Protein AF-A0ABD3LXF5-F1 (afdb_monomer)

Solvent-accessible surface area (backbone atoms only — not comparable to full-atom values): 9532 Å² total; per-residue (Å²): 42,58,62,93,85,41,71,24,43,39,38,36,38,42,34,30,15,91,80,45,72,43,16,45,39,56,50,50,44,67,65,46,66,60,65,59,52,52,53,43,69,78,37,76,74,44,50,76,44,80,44,80,39,72,97,47,80,13,33,40,34,37,34,20,77,86,73,35,69,49,76,46,80,49,55,68,40,55,56,70,55,53,53,52,50,54,52,46,50,50,50,32,66,49,70,82,91,66,88,86,74,84,67,97,69,88,68,99,62,96,48,94,90,59,73,92,51,97,82,63,70,88,68,74,88,63,92,72,94,74,78,91,76,79,82,78,77,72,86,73,77,82,82,87,86,79,86,83,80,133

Structure (mmCIF, N/CA/C/O backbone):
data_AF-A0ABD3LXF5-F1
#
_entry.id   AF-A0ABD3LXF5-F1
#
loop_
_atom_site.group_PDB
_atom_site.id
_atom_site.type_symbol
_atom_site.label_atom_id
_atom_site.label_alt_id
_atom_site.label_comp_id
_atom_site.label_asym_id
_atom_site.label_entity_id
_atom_site.label_seq_id
_atom_site.pdbx_PDB_ins_code
_atom_site.Cartn_x
_atom_site.Cartn_y
_atom_site.Cartn_z
_atom_site.occupancy
_atom_site.B_iso_or_equiv
_atom_site.auth_seq_id
_atom_site.auth_comp_id
_atom_site.auth_asym_id
_atom_site.auth_atom_id
_atom_site.pdbx_PDB_model_num
ATOM 1 N N . MET A 1 1 ? -3.839 -3.402 7.500 1.00 77.75 1 MET A N 1
ATOM 2 C CA . MET A 1 1 ? -4.472 -3.267 8.817 1.00 77.75 1 MET A CA 1
ATOM 3 C C . MET A 1 1 ? -5.774 -4.013 8.757 1.00 77.75 1 MET A C 1
ATOM 5 O O . MET A 1 1 ? -6.486 -3.908 7.760 1.00 77.75 1 MET A O 1
ATOM 9 N N . ALA A 1 2 ? -6.051 -4.807 9.782 1.00 81.31 2 ALA A N 1
ATOM 10 C CA . ALA A 1 2 ? -7.321 -5.494 9.897 1.00 81.31 2 ALA A CA 1
ATOM 11 C C . ALA A 1 2 ? -8.324 -4.585 10.617 1.00 81.31 2 ALA A C 1
ATOM 13 O O . ALA A 1 2 ? -7.974 -3.928 11.593 1.00 81.31 2 ALA A O 1
ATOM 14 N N . THR A 1 3 ? -9.561 -4.525 10.130 1.00 85.06 3 THR A N 1
ATOM 15 C CA . THR A 1 3 ? -10.677 -3.937 10.886 1.00 85.06 3 THR A CA 1
ATOM 16 C C . THR A 1 3 ? -11.508 -5.102 11.391 1.00 85.06 3 THR A C 1
ATOM 18 O O . THR A 1 3 ? -11.929 -5.924 10.579 1.00 85.06 3 THR A O 1
ATOM 21 N N . ARG A 1 4 ? -11.684 -5.213 12.717 1.00 85.38 4 ARG A N 1
ATOM 22 C CA . ARG A 1 4 ? -12.361 -6.354 13.367 1.00 85.38 4 ARG A CA 1
ATOM 23 C C . ARG A 1 4 ? -11.789 -7.713 12.916 1.00 85.38 4 ARG A C 1
ATOM 25 O O . ARG A 1 4 ? -12.517 -8.586 12.463 1.00 85.38 4 ARG A O 1
ATOM 32 N N . GLY A 1 5 ? -10.460 -7.846 12.923 1.00 89.38 5 GLY A N 1
ATOM 33 C CA . GLY A 1 5 ? -9.762 -9.085 12.539 1.00 89.38 5 GLY A CA 1
ATOM 34 C C . GLY A 1 5 ? -9.711 -9.392 11.035 1.00 89.38 5 GLY A C 1
ATOM 35 O O . GLY A 1 5 ? -8.926 -10.235 10.619 1.00 89.38 5 GLY A O 1
ATOM 36 N N . THR A 1 6 ? -10.450 -8.668 10.188 1.00 90.88 6 THR A N 1
ATOM 37 C CA . THR A 1 6 ? -10.461 -8.923 8.738 1.00 90.88 6 THR A CA 1
ATOM 38 C C . THR A 1 6 ? -9.501 -7.985 7.992 1.00 90.88 6 THR A C 1
ATOM 40 O O . THR A 1 6 ? -9.652 -6.759 8.108 1.00 90.88 6 THR A O 1
ATOM 43 N N . PRO A 1 7 ? -8.540 -8.492 7.190 1.00 92.44 7 PRO A N 1
ATOM 44 C CA . PRO A 1 7 ? -7.695 -7.651 6.344 1.00 92.44 7 PRO A CA 1
ATOM 45 C C . 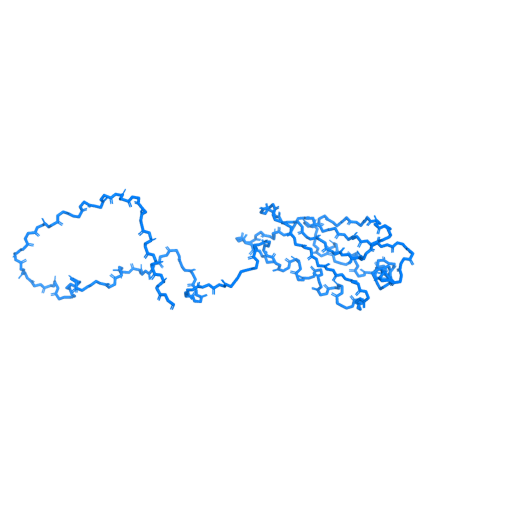PRO A 1 7 ? -8.542 -6.908 5.306 1.00 92.44 7 PRO A C 1
ATOM 47 O O . PRO A 1 7 ? -9.445 -7.483 4.697 1.00 92.44 7 PRO A O 1
ATOM 50 N N . GLN A 1 8 ? -8.264 -5.615 5.125 1.00 94.81 8 GLN A N 1
ATOM 51 C CA . GLN A 1 8 ? -9.112 -4.724 4.324 1.00 94.81 8 GLN A CA 1
ATOM 52 C C . GLN A 1 8 ? -8.736 -4.665 2.841 1.00 94.81 8 GLN A C 1
ATOM 54 O O . GLN A 1 8 ? -9.575 -4.302 2.023 1.00 94.81 8 GLN A O 1
ATOM 59 N N . LEU A 1 9 ? -7.498 -4.995 2.475 1.00 95.88 9 LEU A N 1
ATOM 60 C CA . LEU A 1 9 ? -7.060 -5.010 1.081 1.00 95.88 9 LEU A CA 1
ATOM 61 C C . LEU A 1 9 ? -7.622 -6.254 0.370 1.00 95.88 9 LEU A C 1
ATOM 63 O O . LEU A 1 9 ? 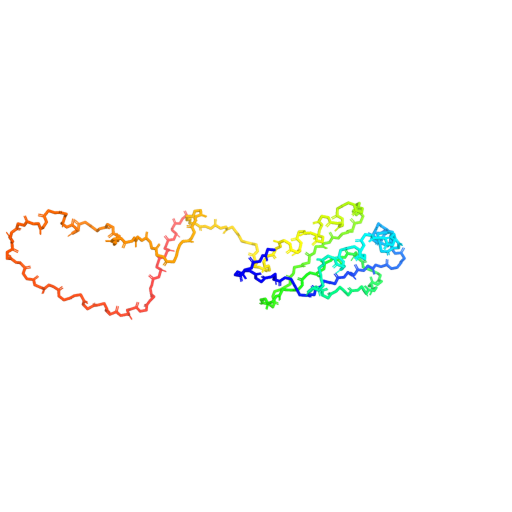-7.600 -7.350 0.932 1.00 95.88 9 LEU A O 1
ATOM 67 N N . ARG A 1 10 ? -8.152 -6.085 -0.847 1.00 95.56 10 ARG A N 1
ATOM 68 C CA . ARG A 1 10 ? -8.751 -7.175 -1.641 1.00 95.56 10 ARG A CA 1
ATOM 69 C C . ARG A 1 10 ? -8.065 -7.387 -2.974 1.00 95.56 10 ARG A C 1
ATOM 71 O O . ARG A 1 10 ? -7.754 -8.520 -3.319 1.00 95.56 10 ARG A O 1
ATOM 78 N N . LYS A 1 11 ? -7.833 -6.313 -3.724 1.00 96.94 11 LYS A N 1
ATOM 79 C CA . LYS A 1 11 ? -7.144 -6.383 -5.015 1.00 96.94 11 LYS A CA 1
ATOM 80 C C . LYS A 1 11 ? -5.957 -5.443 -5.004 1.00 96.94 11 LYS A C 1
ATOM 82 O O . LYS A 1 11 ? -6.058 -4.340 -4.470 1.00 96.94 11 LYS A O 1
ATOM 87 N N . LEU A 1 12 ? -4.858 -5.885 -5.591 1.00 97.00 12 LEU A N 1
ATOM 88 C CA . LEU A 1 12 ? -3.659 -5.088 -5.769 1.00 97.00 12 LEU A CA 1
ATOM 89 C C . LEU A 1 12 ? -3.306 -5.075 -7.252 1.00 97.00 12 LEU A C 1
ATOM 91 O O . LEU A 1 12 ? -3.025 -6.116 -7.835 1.00 97.00 12 LEU A O 1
ATOM 95 N N . TYR A 1 13 ? -3.344 -3.900 -7.866 1.00 97.38 13 TYR A N 1
ATOM 96 C CA . TYR A 1 13 ? -2.992 -3.703 -9.263 1.00 97.38 13 TYR A CA 1
ATOM 97 C C . TYR A 1 13 ? -1.582 -3.143 -9.371 1.00 97.38 13 TYR A C 1
ATOM 99 O O . TYR A 1 13 ? -1.275 -2.102 -8.795 1.00 97.38 13 TYR A O 1
ATOM 107 N N . ILE A 1 14 ? -0.744 -3.801 -10.165 1.00 96.75 14 ILE A N 1
ATOM 108 C CA . ILE A 1 14 ? 0.578 -3.308 -10.544 1.00 96.75 14 ILE A CA 1
ATOM 109 C C . ILE A 1 14 ? 0.502 -2.894 -12.008 1.00 96.75 14 ILE A C 1
ATOM 111 O O . ILE A 1 14 ? 0.268 -3.726 -12.889 1.00 96.75 14 ILE A O 1
ATOM 115 N N . ARG A 1 15 ? 0.672 -1.595 -12.264 1.00 96.69 15 ARG A N 1
ATOM 116 C CA . ARG A 1 15 ? 0.671 -1.015 -13.609 1.00 96.69 15 ARG A CA 1
ATOM 117 C C . ARG A 1 15 ? 2.059 -0.489 -13.928 1.00 96.69 15 ARG A C 1
ATOM 119 O O . ARG A 1 15 ? 2.601 0.308 -13.165 1.00 96.69 15 ARG A O 1
ATOM 126 N N . TYR A 1 16 ? 2.622 -0.911 -15.053 1.00 96.25 16 TYR A N 1
ATOM 127 C CA . TYR A 1 16 ? 3.965 -0.515 -15.480 1.00 96.25 16 TYR A CA 1
ATOM 128 C C . TYR A 1 16 ? 4.061 -0.412 -17.002 1.00 96.25 16 TYR A C 1
ATOM 130 O O . TYR A 1 16 ? 3.264 -1.012 -17.712 1.00 96.25 16 TYR A O 1
ATOM 138 N N . CYS A 1 17 ? 5.037 0.335 -17.505 1.00 95.81 17 CYS A N 1
ATOM 139 C CA . CYS A 1 17 ? 5.355 0.390 -18.931 1.00 95.81 17 CYS A CA 1
ATOM 140 C C . CYS A 1 17 ? 6.464 -0.618 -19.259 1.00 95.81 17 CYS A C 1
ATOM 142 O O . CYS A 1 17 ? 7.450 -0.714 -18.526 1.00 95.81 17 CYS A O 1
ATOM 144 N N . GLU A 1 18 ? 6.336 -1.339 -20.369 1.00 94.88 18 GLU A N 1
ATOM 145 C CA . GLU A 1 18 ? 7.289 -2.382 -20.775 1.00 94.88 18 GLU A CA 1
ATOM 146 C C . GLU A 1 18 ? 8.629 -1.816 -21.254 1.00 94.88 18 GLU A C 1
ATOM 148 O O . GLU A 1 18 ? 9.672 -2.425 -21.026 1.00 94.88 18 GLU A O 1
ATOM 153 N N . HIS A 1 19 ? 8.613 -0.623 -21.852 1.00 93.75 19 HIS A N 1
ATOM 154 C CA . HIS A 1 19 ? 9.794 -0.008 -22.469 1.00 93.75 19 HIS A CA 1
ATOM 155 C C . HIS A 1 19 ? 10.349 1.177 -21.671 1.00 93.75 19 HIS A C 1
ATOM 157 O O . HIS A 1 19 ? 11.544 1.456 -21.701 1.00 93.75 19 HIS A O 1
ATOM 163 N N . GLY A 1 20 ? 9.494 1.884 -20.927 1.00 91.44 20 GLY A N 1
ATOM 164 C CA . GLY A 1 20 ? 9.864 3.134 -20.270 1.00 91.44 20 GLY A CA 1
ATOM 165 C C . GLY A 1 20 ? 10.936 2.957 -19.190 1.00 91.44 20 GLY A C 1
ATOM 166 O O . GLY A 1 20 ? 10.817 2.096 -18.310 1.00 91.44 20 GLY A O 1
ATOM 167 N N . GLY A 1 21 ? 11.938 3.842 -19.191 1.00 93.19 21 GLY A N 1
ATOM 168 C CA . GLY A 1 21 ? 12.987 3.878 -18.162 1.00 93.19 21 GLY A CA 1
ATOM 169 C C . GLY A 1 21 ? 12.421 4.050 -16.749 1.00 93.19 21 GLY A C 1
ATOM 170 O O . GLY A 1 21 ? 12.844 3.359 -15.829 1.00 93.19 21 GLY A O 1
ATOM 171 N N . SER A 1 22 ? 11.351 4.847 -16.605 1.00 93.56 22 SER A N 1
ATOM 172 C CA . SER A 1 22 ? 10.667 5.059 -15.317 1.00 93.56 22 SER A CA 1
ATOM 173 C C . SER A 1 22 ? 10.107 3.791 -14.662 1.00 93.56 22 SER A C 1
ATOM 175 O O . SER A 1 22 ? 9.919 3.762 -13.447 1.00 93.56 22 SER A O 1
ATOM 177 N N . SER A 1 23 ? 9.845 2.754 -15.467 1.00 94.38 23 SER A N 1
ATOM 178 C CA . SER A 1 23 ? 9.353 1.440 -15.039 1.00 94.38 23 SER A CA 1
ATOM 179 C C . SER A 1 23 ? 10.458 0.385 -14.952 1.00 94.38 23 SER A C 1
ATOM 181 O O . SER A 1 23 ? 10.155 -0.780 -14.716 1.00 94.38 23 SER A O 1
ATOM 183 N N . SER A 1 24 ? 11.727 0.748 -15.159 1.00 93.94 24 SER A N 1
ATOM 184 C CA . SER A 1 24 ? 12.848 -0.200 -15.100 1.00 93.94 24 SER A CA 1
ATOM 185 C C . SER A 1 24 ? 12.927 -0.937 -13.751 1.00 93.94 24 SER A C 1
ATOM 187 O O . SER A 1 24 ? 12.914 -2.171 -13.758 1.00 93.94 24 SER A O 1
ATOM 189 N N . PRO A 1 25 ? 12.866 -0.254 -12.586 1.00 93.62 25 PRO A N 1
ATOM 190 C CA . PRO A 1 25 ? 12.994 -0.951 -11.307 1.00 93.62 25 PRO A CA 1
ATOM 191 C C . PRO A 1 25 ? 11.835 -1.900 -11.003 1.00 93.62 25 PRO A C 1
ATOM 193 O O . PRO A 1 25 ? 12.052 -2.976 -10.456 1.00 93.62 2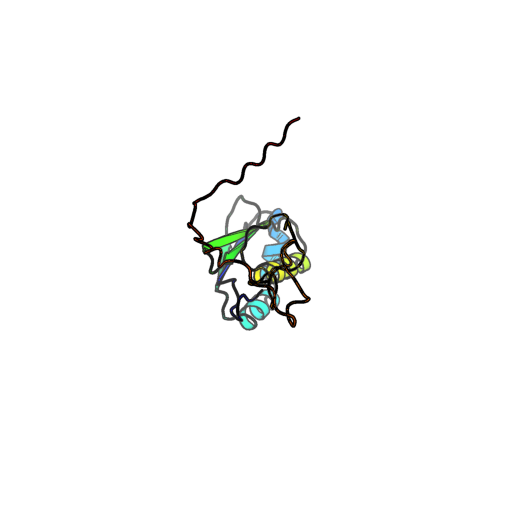5 PRO A O 1
ATOM 196 N N . ILE A 1 26 ? 10.603 -1.534 -11.382 1.00 94.12 26 ILE A N 1
ATOM 197 C CA . ILE A 1 26 ? 9.444 -2.404 -11.159 1.00 94.12 26 ILE A CA 1
ATOM 198 C C . ILE A 1 26 ? 9.428 -3.593 -12.113 1.00 94.12 26 ILE A C 1
ATOM 200 O O . ILE A 1 26 ? 9.057 -4.681 -11.695 1.00 94.12 26 ILE A O 1
ATOM 204 N N . ARG A 1 27 ? 9.899 -3.434 -13.356 1.00 93.62 27 ARG A N 1
ATOM 205 C CA . ARG A 1 27 ? 10.118 -4.571 -14.260 1.00 93.62 27 ARG A CA 1
ATOM 206 C C . ARG A 1 27 ? 11.137 -5.534 -13.672 1.00 93.62 27 ARG A C 1
ATOM 208 O O . ARG A 1 27 ? 10.847 -6.716 -13.580 1.00 93.62 27 ARG A O 1
ATOM 215 N N . SER A 1 28 ? 12.267 -5.018 -13.186 1.00 93.06 28 SER A N 1
ATOM 216 C CA . SER A 1 28 ? 13.257 -5.844 -12.495 1.00 93.06 28 SER A CA 1
ATOM 217 C C . SER A 1 28 ? 12.661 -6.538 -11.270 1.00 93.06 28 SER A C 1
ATOM 219 O O . SER A 1 28 ? 12.914 -7.719 -11.094 1.00 93.06 28 SER A O 1
ATOM 221 N N . TYR A 1 29 ? 11.835 -5.858 -10.470 1.00 93.00 29 TYR A N 1
ATOM 222 C CA . TYR A 1 29 ? 11.154 -6.464 -9.321 1.00 93.00 29 TYR A CA 1
ATOM 223 C C . TYR A 1 29 ? 10.183 -7.587 -9.721 1.00 93.00 29 TYR A C 1
ATOM 225 O O . TYR A 1 29 ? 10.095 -8.591 -9.025 1.00 93.00 29 TYR A O 1
ATOM 233 N N . LEU A 1 30 ? 9.462 -7.428 -10.837 1.00 92.06 30 LEU A N 1
ATOM 234 C CA . LEU A 1 30 ? 8.552 -8.448 -11.369 1.00 92.06 30 LEU A CA 1
ATOM 235 C C . LEU A 1 30 ? 9.307 -9.637 -11.989 1.00 92.06 30 LEU A C 1
ATOM 237 O O . LEU A 1 30 ? 8.847 -10.768 -11.871 1.00 92.06 30 LEU A O 1
ATOM 241 N N . SER A 1 31 ? 10.453 -9.394 -12.635 1.00 89.81 31 SER A N 1
ATOM 242 C CA . SER A 1 31 ? 11.321 -10.440 -13.194 1.00 89.81 31 SER A CA 1
ATOM 243 C C . SER A 1 31 ? 12.091 -11.204 -12.109 1.00 89.81 31 SER A C 1
ATOM 245 O O . SER A 1 31 ? 12.293 -12.413 -12.231 1.00 89.81 31 SER A O 1
ATOM 247 N N . SER A 1 32 ? 12.513 -10.515 -11.042 1.00 82.44 32 SER A N 1
ATOM 248 C CA . SER A 1 32 ? 13.160 -11.102 -9.865 1.00 82.44 32 SER A CA 1
ATOM 249 C C . SER A 1 32 ? 12.164 -12.003 -9.132 1.00 82.44 32 SER A C 1
ATOM 251 O O . SER A 1 32 ? 11.370 -11.563 -8.303 1.00 82.44 32 SER A O 1
ATOM 253 N N . SER A 1 33 ? 12.208 -13.292 -9.464 1.00 59.66 33 SER A N 1
ATOM 254 C CA . SER A 1 33 ? 11.105 -14.231 -9.251 1.00 59.66 33 SER A CA 1
ATOM 255 C C . SER A 1 33 ? 10.697 -14.572 -7.797 1.00 59.66 33 SER A C 1
ATOM 257 O O . SER A 1 33 ? 9.549 -14.988 -7.646 1.00 59.66 33 SER A O 1
ATOM 259 N N . PRO A 1 34 ? 11.490 -14.398 -6.711 1.00 83.25 34 PRO A N 1
ATOM 260 C CA . PRO A 1 34 ? 11.003 -14.799 -5.384 1.00 83.25 34 PRO A CA 1
ATOM 261 C C . PRO A 1 34 ? 10.087 -13.758 -4.715 1.00 83.25 34 PRO A C 1
ATOM 263 O O . PRO A 1 34 ? 9.078 -14.109 -4.115 1.00 83.25 34 PRO A O 1
ATOM 266 N N . HIS A 1 35 ? 10.360 -12.456 -4.848 1.00 87.19 35 HIS A N 1
ATOM 267 C CA . HIS A 1 35 ? 9.770 -11.460 -3.941 1.00 87.19 35 HIS A CA 1
ATOM 268 C C . HIS A 1 35 ? 8.253 -11.286 -4.064 1.00 87.19 35 HIS A C 1
ATOM 270 O O . HIS A 1 35 ? 7.558 -11.158 -3.053 1.00 87.19 35 HIS A O 1
ATOM 276 N N . LEU A 1 36 ? 7.732 -11.251 -5.292 1.00 90.88 36 LEU A N 1
ATOM 277 C CA . LEU A 1 36 ? 6.293 -11.104 -5.510 1.00 90.88 36 LEU A CA 1
ATOM 278 C C . LEU A 1 36 ? 5.544 -12.392 -5.153 1.00 90.88 36 LEU A C 1
ATOM 280 O O . LEU A 1 36 ? 4.445 -12.330 -4.600 1.00 90.88 36 LEU A O 1
ATOM 284 N N . LEU A 1 37 ? 6.142 -13.546 -5.454 1.00 92.12 37 LEU A N 1
ATOM 285 C CA . LEU A 1 37 ? 5.554 -14.851 -5.177 1.00 92.12 37 LEU A CA 1
ATOM 286 C C . LEU A 1 37 ? 5.480 -15.120 -3.669 1.00 92.12 37 LEU A C 1
ATOM 288 O O . LEU A 1 37 ? 4.436 -15.551 -3.181 1.00 92.12 37 LEU A O 1
ATOM 292 N N . ASP A 1 38 ? 6.525 -14.774 -2.918 1.00 92.81 38 ASP A N 1
ATOM 293 C CA . ASP A 1 38 ? 6.540 -14.848 -1.452 1.00 92.81 38 ASP A CA 1
ATOM 294 C C . ASP A 1 38 ? 5.443 -13.964 -0.841 1.00 92.81 38 ASP A C 1
ATOM 296 O O . ASP A 1 38 ? 4.728 -14.355 0.089 1.00 92.81 38 ASP A O 1
ATOM 300 N N . PHE A 1 39 ? 5.259 -12.761 -1.395 1.00 93.00 39 PHE A N 1
ATOM 301 C CA . PHE A 1 39 ? 4.205 -11.848 -0.963 1.00 93.00 39 PHE A CA 1
ATOM 302 C C . PHE A 1 39 ? 2.802 -12.410 -1.247 1.00 93.00 39 PHE A C 1
ATOM 304 O O . PHE A 1 39 ? 1.929 -12.340 -0.381 1.00 93.00 39 PHE A O 1
ATOM 311 N N . ALA A 1 40 ? 2.590 -13.001 -2.425 1.00 94.00 40 ALA A N 1
ATOM 312 C CA . ALA A 1 40 ? 1.326 -13.639 -2.789 1.00 94.00 40 ALA A CA 1
ATOM 313 C C . ALA A 1 40 ? 1.019 -14.851 -1.893 1.00 94.00 40 ALA A C 1
ATOM 315 O O . ALA A 1 40 ? -0.094 -14.988 -1.388 1.00 94.00 40 ALA A O 1
ATOM 316 N N . THR A 1 41 ? 2.029 -15.686 -1.640 1.00 94.69 41 THR A N 1
ATOM 317 C CA . THR A 1 41 ? 1.919 -16.904 -0.822 1.00 94.69 41 THR A CA 1
ATOM 318 C C . THR A 1 41 ? 1.608 -16.574 0.636 1.00 94.69 41 THR A C 1
ATOM 320 O O . THR A 1 41 ? 0.756 -17.205 1.254 1.00 94.69 41 THR A O 1
ATOM 323 N N . SER A 1 42 ? 2.242 -15.535 1.183 1.00 94.44 42 SER A N 1
ATOM 324 C CA . SER A 1 42 ? 1.977 -15.067 2.551 1.00 94.44 42 SER A CA 1
ATOM 325 C C . SER A 1 42 ? 0.613 -14.380 2.716 1.00 94.44 42 SER A C 1
ATOM 327 O O . SER A 1 42 ? 0.109 -14.275 3.836 1.00 94.44 42 SER A O 1
ATOM 329 N N . HIS A 1 43 ? -0.009 -13.916 1.626 1.00 94.00 43 HIS A N 1
ATOM 330 C CA . HIS A 1 43 ? -1.271 -13.173 1.661 1.00 94.00 43 HIS A CA 1
ATOM 331 C C . HIS A 1 43 ? -2.288 -13.689 0.626 1.00 94.00 43 HIS A C 1
ATOM 333 O O . HIS A 1 43 ? -2.698 -12.935 -0.261 1.00 94.00 43 HIS A O 1
ATOM 339 N N . PRO A 1 44 ? -2.809 -14.921 0.786 1.00 94.56 44 PRO A N 1
ATOM 340 C CA . PRO A 1 44 ? -3.710 -15.542 -0.194 1.00 94.56 44 PRO A CA 1
ATOM 341 C C . PRO A 1 44 ? -5.060 -14.818 -0.359 1.00 94.56 44 PRO A C 1
ATOM 343 O O . PRO A 1 44 ? -5.782 -15.043 -1.323 1.00 94.56 44 PRO A O 1
ATOM 346 N N . HIS A 1 45 ? -5.417 -13.922 0.565 1.00 93.44 45 HIS A N 1
ATOM 347 C CA . HIS A 1 45 ? -6.643 -13.119 0.501 1.00 93.44 45 HIS A CA 1
ATOM 348 C C . HIS A 1 45 ? -6.561 -11.927 -0.468 1.00 93.44 45 HIS A C 1
ATOM 350 O O . HIS A 1 45 ? -7.568 -11.244 -0.675 1.00 93.44 45 HIS A O 1
ATOM 356 N N . ILE A 1 46 ? -5.376 -11.625 -1.009 1.00 96.19 46 ILE A N 1
ATOM 357 C CA . ILE A 1 46 ? -5.149 -10.498 -1.915 1.00 96.19 46 ILE A CA 1
ATOM 358 C C . ILE A 1 46 ? -5.048 -11.029 -3.343 1.00 96.19 46 ILE A C 1
ATOM 360 O O . ILE A 1 46 ? -4.151 -11.799 -3.670 1.00 96.19 46 ILE A O 1
ATOM 364 N N . THR A 1 47 ? -5.919 -10.558 -4.233 1.00 96.50 47 THR A N 1
ATOM 365 C CA . THR A 1 47 ? -5.774 -10.817 -5.669 1.00 96.50 47 THR A CA 1
ATOM 366 C C . THR A 1 47 ? -4.790 -9.820 -6.273 1.00 96.50 47 THR A C 1
ATOM 368 O O . THR A 1 47 ? -5.093 -8.628 -6.374 1.00 96.50 47 THR A O 1
ATOM 371 N N . ILE A 1 48 ? -3.620 -10.297 -6.689 1.00 96.50 48 ILE A N 1
ATOM 372 C CA . ILE A 1 48 ? -2.595 -9.474 -7.337 1.00 96.50 48 ILE A CA 1
ATOM 373 C C . ILE A 1 48 ? -2.795 -9.531 -8.852 1.00 96.50 48 ILE A C 1
ATOM 375 O O . ILE A 1 48 ? -2.859 -10.605 -9.441 1.00 96.50 48 ILE A O 1
ATOM 379 N N . ILE A 1 49 ? -2.911 -8.367 -9.485 1.00 96.62 49 ILE A N 1
ATOM 380 C CA . ILE A 1 49 ? -3.161 -8.223 -10.918 1.00 96.62 49 ILE A CA 1
ATOM 381 C C . ILE A 1 49 ? -2.062 -7.350 -11.510 1.00 96.62 49 ILE A C 1
ATOM 383 O O . ILE A 1 49 ? -1.988 -6.147 -11.258 1.00 96.62 49 ILE A O 1
ATOM 387 N N . VAL A 1 50 ? -1.228 -7.956 -12.343 1.00 95.69 50 VAL A N 1
ATOM 388 C CA . VAL A 1 50 ? -0.159 -7.272 -13.067 1.00 95.69 50 VAL A CA 1
ATOM 389 C C . VAL A 1 50 ? -0.656 -6.978 -14.478 1.00 95.69 50 VAL A C 1
ATOM 391 O O . VAL A 1 50 ? -1.095 -7.886 -15.179 1.00 95.69 50 VAL A O 1
ATOM 394 N N . LYS A 1 51 ? -0.651 -5.706 -14.890 1.00 95.38 51 LYS A N 1
ATOM 395 C CA . LYS A 1 51 ? -1.061 -5.312 -16.246 1.00 95.38 51 LYS A CA 1
ATOM 396 C C . LYS A 1 51 ? -0.138 -4.234 -16.813 1.00 95.38 51 LYS A C 1
ATOM 398 O O . LYS A 1 51 ? 0.048 -3.211 -16.144 1.00 95.38 51 LYS A O 1
ATOM 403 N N . PRO A 1 52 ? 0.362 -4.392 -18.049 1.00 95.50 52 PRO A N 1
ATOM 404 C CA . PRO A 1 52 ? 1.115 -3.337 -18.701 1.00 95.50 52 PRO A CA 1
ATOM 405 C C . PRO A 1 52 ? 0.221 -2.114 -18.960 1.00 95.50 52 PRO A C 1
ATOM 407 O O . PRO A 1 52 ? -0.999 -2.203 -19.131 1.00 95.50 52 PRO A O 1
ATOM 410 N N . ARG A 1 53 ? 0.847 -0.943 -18.931 1.00 95.12 53 ARG A N 1
ATOM 411 C CA . ARG A 1 53 ? 0.292 0.378 -19.219 1.00 95.12 53 ARG A CA 1
ATOM 412 C C . ARG A 1 53 ? 1.394 1.192 -19.895 1.00 95.12 53 ARG A C 1
ATOM 414 O O . ARG A 1 53 ? 2.094 1.986 -19.262 1.00 95.12 53 ARG A O 1
ATOM 421 N N . ASN A 1 54 ? 1.567 0.936 -21.185 1.00 94.50 54 ASN A N 1
ATOM 422 C CA . ASN A 1 54 ? 2.626 1.543 -21.980 1.00 94.50 54 ASN A CA 1
ATOM 423 C C . ASN A 1 54 ? 2.413 3.062 -22.123 1.00 94.50 54 ASN A C 1
ATOM 425 O O . ASN A 1 54 ? 1.289 3.552 -22.055 1.00 94.50 54 ASN A O 1
ATOM 429 N N . GLY A 1 55 ? 3.510 3.817 -22.229 1.00 93.06 55 GLY A N 1
ATOM 430 C CA . GLY A 1 55 ? 3.485 5.286 -22.325 1.00 93.06 55 GLY A CA 1
ATOM 431 C C . GLY A 1 55 ? 3.242 6.045 -21.012 1.00 93.06 55 GLY A C 1
ATOM 432 O O . GLY A 1 55 ? 3.206 7.272 -21.020 1.00 93.06 55 GLY A O 1
ATOM 433 N N . HIS A 1 56 ? 3.113 5.359 -19.871 1.00 94.50 56 HIS A N 1
ATOM 434 C CA . HIS A 1 56 ? 2.825 6.009 -18.590 1.00 94.50 56 HIS A CA 1
ATOM 435 C C . HIS A 1 56 ? 3.757 5.589 -17.448 1.00 94.50 56 HIS A C 1
ATOM 437 O O . HIS A 1 56 ? 4.377 4.525 -17.473 1.00 94.50 56 HIS A O 1
ATOM 443 N N . HIS A 1 57 ? 3.832 6.434 -16.412 1.00 94.81 57 HIS A N 1
ATOM 444 C CA . HIS A 1 57 ? 4.567 6.120 -15.189 1.00 94.81 57 HIS A CA 1
ATOM 445 C C . HIS A 1 57 ? 3.932 4.957 -14.417 1.00 94.81 57 HIS A C 1
ATOM 447 O O . HIS A 1 57 ? 2.698 4.851 -14.367 1.00 94.81 57 HIS A O 1
ATOM 453 N N . PRO A 1 58 ? 4.764 4.113 -13.786 1.00 97.00 58 PRO A N 1
ATOM 454 C CA . PRO A 1 58 ? 4.280 2.965 -13.046 1.00 97.00 58 PRO A CA 1
ATOM 455 C C . PRO A 1 58 ? 3.644 3.388 -11.721 1.00 97.00 58 PRO A C 1
ATOM 457 O O . PRO A 1 58 ? 4.085 4.335 -11.056 1.00 97.00 58 PRO A O 1
ATOM 460 N N . TYR A 1 59 ? 2.620 2.651 -11.313 1.00 97.31 59 TYR A N 1
ATOM 461 C CA . TYR A 1 59 ? 1.954 2.834 -10.031 1.00 97.31 59 TYR A CA 1
ATOM 462 C C . TYR A 1 59 ? 1.408 1.511 -9.507 1.00 97.31 59 TYR A C 1
ATOM 464 O O . TYR A 1 59 ? 1.143 0.574 -10.264 1.00 97.31 59 TYR A O 1
ATOM 472 N N . ILE A 1 60 ? 1.217 1.470 -8.195 1.00 97.38 60 ILE A N 1
ATOM 473 C CA . ILE A 1 60 ? 0.560 0.373 -7.499 1.00 97.38 60 ILE A CA 1
ATOM 474 C C . ILE A 1 60 ? -0.738 0.911 -6.921 1.00 97.38 60 ILE A C 1
ATOM 476 O O . ILE A 1 60 ? -0.759 1.975 -6.301 1.00 97.38 60 ILE A O 1
ATOM 480 N N . GLU A 1 61 ? -1.825 0.191 -7.146 1.00 97.25 61 GLU A N 1
ATOM 481 C CA . GLU A 1 61 ? -3.148 0.546 -6.657 1.00 97.25 61 GLU A CA 1
ATOM 482 C C . GLU A 1 61 ? -3.695 -0.578 -5.780 1.00 97.25 61 GLU A C 1
ATOM 484 O O . GLU A 1 61 ? -3.696 -1.741 -6.172 1.00 97.25 61 GLU A O 1
ATOM 489 N N . GLY A 1 62 ? -4.147 -0.234 -4.578 1.00 97.12 62 GLY A N 1
ATOM 490 C CA . GLY A 1 62 ? -4.828 -1.153 -3.674 1.00 97.12 62 GLY A CA 1
ATOM 491 C C . GLY A 1 62 ? -6.313 -0.829 -3.584 1.00 97.12 62 GLY A C 1
ATOM 492 O O . GLY A 1 62 ? -6.668 0.295 -3.225 1.00 97.12 62 GLY A O 1
ATOM 493 N N . ASN A 1 63 ? -7.169 -1.815 -3.846 1.00 96.81 63 ASN A N 1
ATOM 494 C CA . ASN A 1 63 ? -8.620 -1.713 -3.704 1.00 96.81 63 ASN A CA 1
ATOM 495 C C . ASN A 1 63 ? -9.047 -2.409 -2.415 1.00 96.81 63 ASN A C 1
ATOM 497 O O . ASN A 1 63 ? -8.731 -3.585 -2.187 1.00 96.81 63 ASN A O 1
ATOM 501 N N . TYR A 1 64 ? -9.782 -1.681 -1.584 1.00 95.81 64 TYR A N 1
ATOM 502 C CA . TYR A 1 64 ? -10.179 -2.121 -0.254 1.00 95.81 64 TYR A CA 1
ATOM 503 C C . TYR A 1 64 ? -11.639 -2.586 -0.233 1.00 95.81 64 TYR A C 1
ATOM 505 O O . TYR A 1 64 ? -12.437 -2.209 -1.090 1.00 95.81 64 TYR A O 1
ATOM 513 N N . VAL A 1 65 ? -12.005 -3.378 0.779 1.00 93.44 65 VAL A N 1
ATOM 514 C CA . VAL A 1 65 ? -13.389 -3.850 1.008 1.00 93.44 65 VAL A CA 1
ATOM 515 C C . VAL A 1 65 ? -14.387 -2.694 1.083 1.00 93.44 65 VAL A C 1
ATOM 517 O O . VAL A 1 65 ? -15.527 -2.834 0.664 1.00 93.44 65 VAL A O 1
ATOM 520 N N . THR A 1 66 ? -13.950 -1.534 1.574 1.00 89.06 66 THR A N 1
ATOM 521 C CA . THR A 1 66 ? -14.773 -0.324 1.697 1.00 89.06 66 THR A CA 1
ATOM 522 C C . THR A 1 66 ? -15.132 0.324 0.354 1.00 89.06 66 THR A C 1
ATOM 524 O O . THR A 1 66 ? -15.776 1.366 0.348 1.00 89.06 66 THR A O 1
ATOM 527 N N . GLY A 1 67 ? -14.666 -0.221 -0.777 1.00 91.31 67 GLY A N 1
ATOM 528 C CA . GLY A 1 67 ? -14.847 0.350 -2.117 1.00 91.31 67 GLY A CA 1
ATOM 529 C C . GLY A 1 67 ? -13.866 1.476 -2.455 1.00 91.31 67 GLY A C 1
ATOM 530 O O . GLY A 1 67 ? -13.800 1.923 -3.594 1.00 91.31 67 GLY A O 1
ATOM 531 N N . THR A 1 68 ? -13.062 1.923 -1.489 1.00 93.31 68 THR A N 1
ATOM 532 C CA . THR A 1 68 ? -12.020 2.930 -1.714 1.00 93.31 68 THR A CA 1
ATOM 533 C C . THR A 1 68 ? -10.814 2.299 -2.408 1.00 93.31 68 THR A C 1
ATOM 535 O O . THR A 1 68 ? -10.486 1.138 -2.152 1.00 93.31 68 THR A O 1
ATOM 538 N N . SER A 1 69 ? -10.114 3.070 -3.238 1.00 95.00 69 SER A N 1
ATOM 539 C CA . SER A 1 69 ? -8.803 2.706 -3.774 1.00 95.00 69 SER A CA 1
ATOM 540 C C . SER A 1 69 ? -7.724 3.681 -3.301 1.00 95.00 69 SER A C 1
ATOM 542 O O . SER A 1 69 ? -7.993 4.841 -2.980 1.00 95.00 69 SER A O 1
ATOM 544 N N . LYS A 1 70 ? -6.486 3.195 -3.199 1.00 95.12 70 LYS A N 1
ATOM 545 C CA . LYS A 1 70 ? -5.304 4.030 -2.956 1.00 95.12 70 LYS A CA 1
ATOM 546 C C . LYS A 1 70 ? -4.255 3.725 -4.000 1.00 95.12 70 LYS A C 1
ATOM 548 O O . LYS A 1 70 ? -3.858 2.573 -4.139 1.00 95.12 70 LYS A O 1
ATOM 553 N N . GLN A 1 71 ? -3.794 4.768 -4.672 1.00 95.81 71 GLN A N 1
ATOM 554 C CA . GLN A 1 71 ? -2.768 4.692 -5.696 1.00 95.81 71 GLN A CA 1
ATOM 555 C C . GLN A 1 71 ? -1.475 5.326 -5.186 1.00 95.81 71 GLN A C 1
ATOM 557 O O . GLN A 1 71 ? -1.492 6.421 -4.626 1.00 95.81 71 GLN A O 1
ATOM 562 N N . ILE A 1 72 ? -0.355 4.640 -5.396 1.00 96.44 72 ILE A N 1
ATOM 563 C CA . ILE A 1 72 ? 0.985 5.124 -5.068 1.00 96.44 72 ILE A CA 1
ATOM 564 C C . ILE A 1 72 ? 1.854 4.996 -6.319 1.00 96.44 72 ILE A C 1
ATOM 566 O O . ILE A 1 72 ? 2.006 3.911 -6.882 1.00 96.44 72 ILE A O 1
ATOM 570 N N . CYS A 1 73 ? 2.419 6.114 -6.769 1.00 96.19 73 CYS A N 1
ATOM 571 C CA . CYS A 1 73 ? 3.350 6.138 -7.894 1.00 96.19 73 CYS A CA 1
ATOM 572 C C . CYS A 1 73 ? 4.706 5.550 -7.483 1.00 96.19 73 CYS A C 1
ATOM 574 O O . CYS A 1 73 ? 5.237 5.887 -6.427 1.00 96.19 73 CYS A O 1
ATOM 576 N N . VAL A 1 74 ? 5.291 4.721 -8.347 1.00 95.44 74 VAL A N 1
ATOM 577 C CA . VAL A 1 74 ? 6.563 4.011 -8.103 1.00 95.44 74 VAL A CA 1
ATOM 578 C C . VAL A 1 74 ? 7.563 4.260 -9.238 1.00 95.44 74 VAL A C 1
ATOM 580 O O . VAL A 1 74 ? 8.251 3.359 -9.710 1.00 95.44 74 VAL A O 1
ATOM 583 N N . LYS A 1 75 ? 7.624 5.504 -9.731 1.00 94.81 75 LYS A N 1
ATOM 584 C CA . LYS A 1 75 ? 8.553 5.904 -10.801 1.00 94.81 75 LYS A CA 1
ATOM 585 C C . LYS A 1 75 ? 9.995 5.910 -10.282 1.00 94.81 75 LYS A C 1
ATOM 587 O O . LYS A 1 75 ? 10.262 6.581 -9.291 1.00 94.81 75 LYS A O 1
ATOM 592 N N . ASN A 1 76 ? 10.915 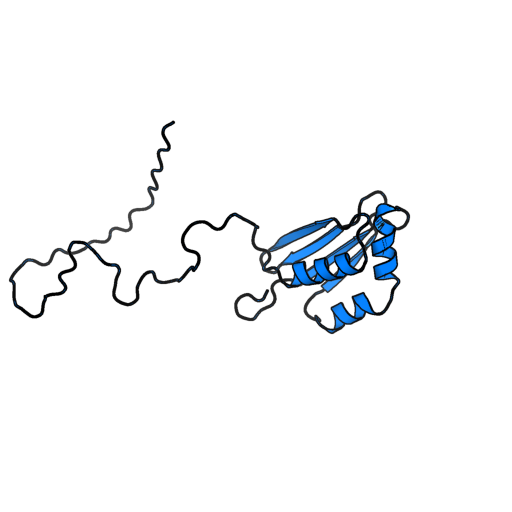5.215 -10.957 1.00 93.06 76 ASN A N 1
ATOM 593 C CA . ASN A 1 76 ? 12.349 5.199 -10.609 1.00 93.06 76 ASN A CA 1
ATOM 594 C C . ASN A 1 76 ? 12.650 4.908 -9.124 1.00 93.06 76 ASN A C 1
ATOM 596 O O . ASN A 1 76 ? 13.637 5.400 -8.586 1.00 93.06 76 ASN A O 1
ATOM 600 N N . VAL A 1 77 ? 11.793 4.145 -8.445 1.00 93.31 77 VAL A N 1
ATOM 601 C CA . VAL A 1 77 ? 12.010 3.788 -7.038 1.00 93.31 77 VAL A CA 1
ATOM 602 C C . VAL A 1 77 ? 12.777 2.477 -6.938 1.00 93.31 77 VAL A C 1
ATOM 604 O O . VAL A 1 77 ? 12.608 1.593 -7.771 1.00 93.31 77 VAL A O 1
ATOM 607 N N . GLU A 1 78 ? 13.593 2.329 -5.902 1.00 93.00 78 GLU A N 1
ATOM 608 C CA . GLU A 1 78 ? 14.311 1.084 -5.628 1.00 93.00 78 GLU A CA 1
ATOM 609 C C . GLU A 1 78 ? 13.348 -0.084 -5.332 1.00 93.00 78 GLU A C 1
ATOM 611 O O . GLU A 1 78 ? 12.256 0.108 -4.793 1.00 93.00 78 GLU A O 1
ATOM 616 N N . GLN A 1 79 ? 13.774 -1.318 -5.615 1.00 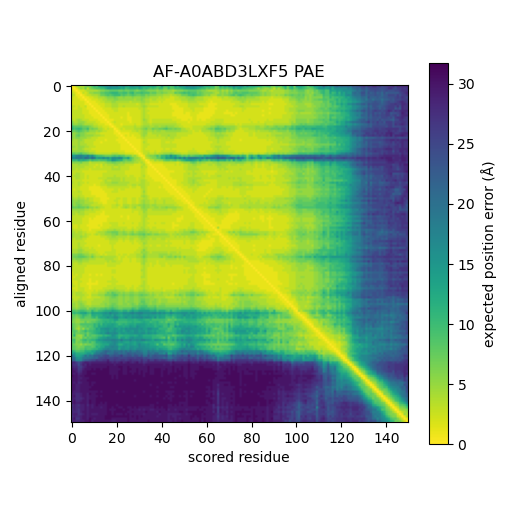91.50 79 GLN A N 1
ATOM 617 C CA . GLN A 1 79 ? 13.009 -2.539 -5.330 1.00 91.50 79 GLN A CA 1
ATOM 618 C C . GLN A 1 79 ? 12.591 -2.657 -3.855 1.00 91.50 79 GLN A C 1
ATOM 620 O O . GLN A 1 79 ? 11.464 -3.057 -3.558 1.00 91.50 79 GLN A O 1
ATOM 625 N N . LYS A 1 80 ? 13.455 -2.234 -2.922 1.00 92.75 80 LYS A N 1
ATOM 626 C CA . LYS A 1 80 ? 13.130 -2.178 -1.490 1.00 92.75 80 LYS A CA 1
ATOM 627 C C . LYS A 1 80 ? 11.902 -1.306 -1.224 1.00 92.75 80 LYS A C 1
ATOM 629 O O . LYS A 1 80 ? 10.983 -1.723 -0.521 1.00 92.75 80 LYS A O 1
ATOM 634 N N . ARG A 1 81 ? 11.838 -0.132 -1.856 1.00 94.50 81 ARG A N 1
ATOM 635 C CA . ARG A 1 81 ? 10.697 0.778 -1.729 1.00 94.50 81 ARG A CA 1
ATOM 636 C C . ARG A 1 81 ? 9.418 0.179 -2.311 1.00 94.50 81 ARG A C 1
ATOM 638 O O . ARG A 1 81 ? 8.344 0.413 -1.770 1.00 94.50 81 ARG A O 1
ATOM 645 N N . ILE A 1 82 ? 9.510 -0.607 -3.383 1.00 94.38 82 ILE A N 1
ATOM 646 C CA . ILE A 1 82 ? 8.353 -1.321 -3.948 1.00 94.38 82 ILE A CA 1
ATOM 647 C C . ILE A 1 82 ? 7.768 -2.282 -2.907 1.00 94.38 82 ILE A C 1
ATOM 649 O O . ILE A 1 82 ? 6.561 -2.251 -2.666 1.00 94.38 82 ILE A O 1
ATOM 653 N N . LYS A 1 83 ? 8.620 -3.065 -2.232 1.00 93.81 83 LYS A N 1
ATOM 654 C CA . LYS A 1 83 ? 8.201 -3.952 -1.138 1.00 93.81 83 LYS A CA 1
ATOM 655 C C . LYS A 1 83 ? 7.536 -3.175 0.004 1.00 93.81 83 LYS A C 1
ATOM 657 O O . LYS A 1 83 ? 6.439 -3.536 0.422 1.00 93.81 83 LYS A O 1
ATOM 662 N N . GLU A 1 84 ? 8.140 -2.070 0.442 1.00 95.62 84 GLU A N 1
ATOM 663 C CA . GLU A 1 84 ? 7.554 -1.193 1.468 1.00 95.62 84 GLU A CA 1
ATOM 664 C C . GLU A 1 84 ? 6.175 -0.659 1.055 1.00 95.62 84 GLU A C 1
ATOM 666 O O . GLU A 1 84 ? 5.269 -0.571 1.879 1.00 95.62 84 GLU A O 1
ATOM 671 N N . VAL A 1 85 ? 5.985 -0.312 -0.221 1.00 96.06 85 VAL A N 1
ATOM 672 C CA . VAL A 1 85 ? 4.696 0.164 -0.744 1.00 96.06 85 VAL A CA 1
ATOM 673 C C . VAL A 1 85 ? 3.644 -0.949 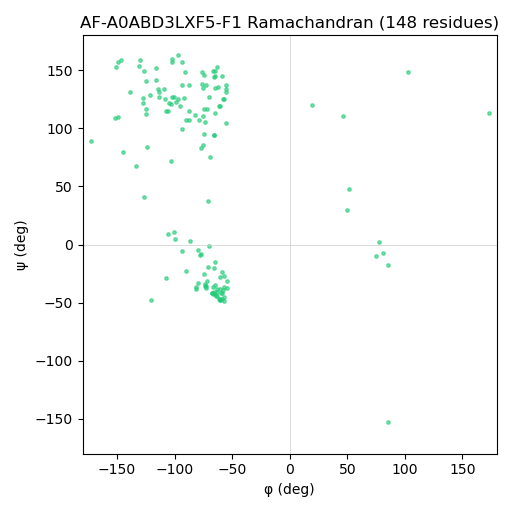-0.727 1.00 96.06 85 VAL A C 1
ATOM 675 O O . VAL A 1 85 ? 2.505 -0.693 -0.328 1.00 96.06 85 VAL A O 1
ATOM 678 N N . LEU A 1 86 ? 4.002 -2.181 -1.103 1.00 95.12 86 LEU A N 1
ATOM 679 C CA . LEU A 1 86 ? 3.102 -3.338 -1.012 1.00 95.12 86 LEU A CA 1
ATOM 680 C C . LEU A 1 86 ? 2.672 -3.591 0.440 1.00 95.12 86 LEU A C 1
ATOM 682 O O . LEU A 1 86 ? 1.478 -3.715 0.730 1.00 95.12 86 LEU A O 1
ATOM 686 N N . GLU A 1 87 ? 3.634 -3.594 1.363 1.00 94.88 87 GLU A N 1
ATOM 687 C CA . GLU A 1 87 ? 3.383 -3.750 2.795 1.00 94.88 87 GLU A CA 1
ATOM 688 C C . GLU A 1 87 ? 2.543 -2.598 3.352 1.00 94.88 87 GLU A C 1
ATOM 690 O O . GLU A 1 87 ? 1.608 -2.837 4.112 1.00 94.88 87 GLU A O 1
ATOM 695 N N . MET A 1 88 ? 2.802 -1.357 2.937 1.00 95.44 88 MET A N 1
ATOM 696 C CA . MET A 1 88 ? 2.034 -0.176 3.333 1.00 95.44 88 MET A CA 1
ATOM 697 C C . MET A 1 88 ? 0.572 -0.275 2.888 1.00 95.44 88 MET A C 1
ATOM 699 O O . MET A 1 88 ? -0.331 -0.033 3.694 1.00 95.44 88 MET A O 1
ATOM 703 N N . LEU A 1 89 ? 0.313 -0.655 1.632 1.00 95.44 89 LEU A N 1
ATOM 704 C CA . LEU A 1 89 ? -1.047 -0.837 1.114 1.00 95.44 89 LEU A CA 1
ATOM 705 C C . LEU A 1 89 ? -1.773 -1.959 1.864 1.00 95.44 89 LEU A C 1
ATOM 707 O O . LEU A 1 89 ? -2.905 -1.775 2.312 1.00 95.44 89 LEU A O 1
ATOM 711 N N . ARG A 1 90 ? -1.096 -3.086 2.107 1.00 94.19 90 ARG A N 1
ATOM 712 C CA . ARG A 1 90 ? -1.606 -4.182 2.947 1.00 94.19 90 ARG A CA 1
ATOM 713 C C . ARG A 1 90 ? -1.873 -3.721 4.379 1.00 94.19 90 ARG A C 1
ATOM 715 O O . ARG A 1 90 ? -2.868 -4.106 5.001 1.00 94.19 90 ARG A O 1
ATOM 722 N N . ASN A 1 91 ? -1.012 -2.864 4.918 1.00 93.81 91 ASN A N 1
ATOM 723 C CA . ASN A 1 91 ? -1.105 -2.320 6.265 1.00 93.81 91 ASN A CA 1
ATOM 724 C C . ASN A 1 91 ? -2.107 -1.170 6.386 1.00 93.81 91 ASN A C 1
ATOM 726 O O . ASN A 1 91 ? -2.459 -0.818 7.501 1.00 93.81 91 ASN A O 1
ATOM 730 N N . THR A 1 92 ? -2.713 -0.700 5.305 1.00 92.31 92 THR A N 1
ATOM 731 C CA . THR A 1 92 ? -3.706 0.376 5.342 1.00 92.31 92 THR A CA 1
ATOM 732 C C . THR A 1 92 ? -5.141 -0.171 5.426 1.00 92.31 92 THR A C 1
ATOM 734 O O . THR A 1 92 ? -5.402 -1.325 5.092 1.00 92.31 92 THR A O 1
ATOM 737 N N . SER A 1 93 ? -6.088 0.628 5.932 1.00 90.50 93 SER A N 1
ATOM 738 C CA . SER A 1 93 ? -7.517 0.264 6.052 1.00 90.50 93 SER A CA 1
ATOM 739 C C . SER A 1 93 ? -8.383 0.707 4.866 1.00 90.50 93 SER A C 1
ATOM 741 O O . SER A 1 93 ? -9.572 0.421 4.835 1.00 90.50 93 SER A O 1
ATOM 743 N N . GLY A 1 94 ? -7.816 1.453 3.919 1.00 90.69 94 GLY A N 1
ATOM 744 C CA . GLY A 1 94 ? -8.536 2.054 2.792 1.00 90.69 94 GLY A CA 1
ATOM 745 C C . GLY A 1 94 ? -9.178 3.409 3.084 1.00 90.69 94 GLY A C 1
ATOM 746 O O . GLY A 1 94 ? -9.413 4.167 2.151 1.00 90.69 94 GLY A O 1
ATOM 747 N N . ARG A 1 95 ? -9.363 3.789 4.356 1.00 90.12 95 ARG A N 1
ATOM 748 C CA . ARG A 1 95 ? -9.950 5.091 4.727 1.00 90.12 95 ARG A CA 1
ATOM 749 C C . ARG A 1 95 ? -9.143 6.267 4.169 1.00 90.12 95 ARG A C 1
ATOM 751 O O . ARG A 1 95 ? -7.906 6.209 4.106 1.00 90.12 95 ARG A O 1
ATOM 758 N N . LYS A 1 96 ? -9.847 7.341 3.796 1.00 89.69 96 LYS A N 1
ATOM 759 C CA . LYS A 1 96 ? -9.239 8.599 3.343 1.00 89.69 96 LYS A CA 1
ATOM 760 C C . LYS A 1 96 ? -8.267 9.105 4.409 1.00 89.69 96 LYS A C 1
ATOM 762 O O . LYS A 1 96 ? -8.602 9.133 5.591 1.00 89.69 96 LYS A O 1
ATOM 767 N N . ILE A 1 97 ? -7.059 9.468 3.982 1.00 89.25 97 ILE A N 1
ATOM 768 C CA . ILE A 1 97 ? -6.068 10.073 4.872 1.00 89.25 97 ILE A CA 1
ATOM 769 C C . ILE A 1 97 ? -6.521 11.510 5.096 1.00 89.25 97 ILE A C 1
ATOM 771 O O . ILE A 1 97 ? -6.543 12.313 4.167 1.00 89.25 97 ILE A O 1
ATOM 775 N N . VAL A 1 98 ? -6.950 11.794 6.316 1.00 90.50 98 VAL A N 1
ATOM 776 C CA . VAL A 1 98 ? -7.374 13.118 6.760 1.00 90.50 98 VAL A CA 1
ATOM 777 C C . VAL A 1 98 ? -6.663 13.421 8.065 1.00 90.50 98 VAL A C 1
ATOM 779 O O . VAL A 1 98 ? -6.300 12.499 8.802 1.00 90.50 98 VAL A O 1
ATOM 782 N N . ARG A 1 99 ? -6.473 14.706 8.367 1.00 89.75 99 ARG A N 1
ATOM 783 C CA . ARG A 1 99 ? -5.999 15.103 9.689 1.00 89.75 99 ARG A CA 1
ATOM 784 C C . ARG A 1 99 ? -7.030 14.632 10.714 1.00 89.75 99 ARG A C 1
ATOM 786 O O . ARG A 1 99 ? -8.195 15.017 10.636 1.00 89.75 99 ARG A O 1
ATOM 793 N N . LEU A 1 100 ? -6.618 13.766 11.635 1.00 86.12 100 LEU A N 1
ATOM 794 C CA . LEU A 1 100 ? -7.481 13.350 12.733 1.00 86.12 100 LEU A CA 1
ATOM 795 C C . LEU A 1 100 ? -7.601 14.534 13.699 1.00 86.12 100 LEU A C 1
ATOM 797 O O . LEU A 1 100 ? -6.598 15.009 14.225 1.00 86.12 100 LEU A O 1
ATOM 801 N N . GLY A 1 101 ? -8.817 15.053 13.855 1.00 85.75 101 GLY A N 1
ATOM 802 C CA . GLY A 1 101 ? -9.155 16.055 14.865 1.00 85.75 101 GLY A CA 1
ATOM 803 C C . GLY A 1 101 ? -9.782 15.420 16.108 1.00 85.75 101 GLY A C 1
ATOM 804 O O . GLY A 1 101 ? -10.273 14.286 16.047 1.00 85.75 101 GLY A O 1
ATOM 805 N N . GLY A 1 102 ? -9.803 16.185 17.201 1.00 84.44 102 GLY A N 1
ATOM 806 C CA . GLY A 1 102 ? -10.369 15.781 18.488 1.00 84.44 102 GLY A CA 1
ATOM 807 C C . GLY A 1 102 ? -9.387 15.002 19.365 1.00 84.44 102 GLY A C 1
ATOM 808 O O . GLY A 1 102 ? -8.173 15.175 19.265 1.00 84.44 102 GLY A O 1
ATOM 809 N N . LEU A 1 103 ? -9.937 14.154 20.235 1.00 80.31 103 LEU A N 1
ATOM 810 C CA . LEU A 1 103 ? -9.168 13.298 21.135 1.00 80.31 103 LEU A CA 1
ATOM 811 C C . LEU A 1 103 ? -8.347 12.262 20.353 1.00 80.31 103 LEU A C 1
ATOM 813 O O . LEU A 1 103 ? -8.797 11.726 19.337 1.00 80.31 103 LEU A O 1
ATOM 817 N N . ALA A 1 104 ? -7.155 11.946 20.866 1.00 84.25 104 ALA A N 1
ATOM 818 C CA . ALA A 1 104 ? -6.266 10.937 20.285 1.00 84.25 104 ALA A CA 1
ATOM 819 C C . ALA A 1 104 ? -6.900 9.533 20.250 1.00 84.25 104 ALA A C 1
ATOM 821 O O . ALA A 1 104 ? -6.589 8.729 19.371 1.00 84.25 104 ALA A O 1
ATOM 822 N N . VAL A 1 105 ? -7.815 9.252 21.181 1.00 84.62 105 VAL A N 1
ATOM 823 C CA . VAL A 1 105 ? -8.553 7.992 21.287 1.00 84.62 105 VAL A CA 1
ATOM 824 C C . VAL A 1 105 ? -10.033 8.258 21.034 1.00 84.62 105 VAL A C 1
ATOM 826 O O . VAL A 1 105 ? -10.606 9.194 21.588 1.00 84.62 105 VAL A O 1
ATOM 829 N N . ARG A 1 106 ? -10.658 7.420 20.201 1.00 82.44 106 ARG A N 1
ATOM 830 C CA . ARG A 1 106 ? -12.110 7.415 19.989 1.00 82.44 106 ARG A CA 1
ATOM 831 C C . ARG A 1 106 ? -12.709 6.200 20.683 1.00 82.44 106 ARG A C 1
ATOM 833 O O . ARG A 1 106 ? -12.406 5.076 20.289 1.00 82.44 106 ARG A O 1
ATOM 840 N N . GLY A 1 107 ? -13.529 6.445 21.698 1.00 84.19 107 GLY A N 1
ATOM 841 C CA . GLY A 1 107 ? -14.405 5.448 22.308 1.00 84.19 107 GLY A CA 1
ATOM 842 C C . GLY A 1 107 ? -15.845 5.634 21.836 1.00 84.19 107 GLY A C 1
ATOM 843 O O . GLY A 1 107 ? -16.218 6.731 21.420 1.00 84.19 107 GLY A O 1
ATOM 844 N N . ASP A 1 108 ? -16.642 4.569 21.905 1.00 85.38 108 ASP A N 1
ATOM 845 C CA . ASP A 1 108 ? -18.077 4.625 21.591 1.00 85.38 108 ASP A CA 1
ATOM 846 C C . ASP A 1 108 ? -18.883 5.312 22.713 1.00 85.38 108 ASP A C 1
ATOM 848 O O . ASP A 1 108 ? -19.934 5.895 22.457 1.00 85.38 108 ASP A O 1
ATOM 852 N N . GLY A 1 109 ? -18.373 5.286 23.950 1.00 86.25 109 GLY A N 1
ATOM 853 C CA . GLY A 1 109 ? -18.921 6.003 25.102 1.00 86.25 109 GLY A CA 1
ATOM 854 C C . GLY A 1 109 ? -17.945 7.056 25.628 1.00 86.25 109 GLY A C 1
ATOM 855 O O . GLY A 1 109 ? -16.738 6.820 25.670 1.00 86.25 109 GLY A O 1
ATOM 856 N N . VAL A 1 110 ? -18.471 8.215 26.038 1.00 84.12 110 VAL A N 1
ATOM 857 C CA . VAL A 1 110 ? -17.668 9.330 26.581 1.00 84.12 110 VAL A CA 1
ATOM 858 C C . VAL A 1 110 ? -17.299 9.106 28.055 1.00 84.12 110 VAL A C 1
ATOM 860 O O . VAL A 1 110 ? -16.220 9.500 28.482 1.00 84.12 110 VAL A O 1
ATOM 863 N N . SER A 1 111 ? -18.170 8.456 28.833 1.00 86.25 111 SER A N 1
ATOM 864 C CA . SER A 1 111 ? -17.949 8.112 30.244 1.00 86.25 111 SER A CA 1
ATOM 865 C C . SER A 1 111 ? -18.712 6.835 30.605 1.00 86.25 111 SER A C 1
ATOM 867 O O . SER A 1 111 ? -19.745 6.546 30.003 1.00 86.25 111 SER A O 1
ATOM 869 N N . VAL A 1 112 ? -18.217 6.086 31.594 1.00 88.94 112 VAL A N 1
ATOM 870 C CA . VAL A 1 112 ? -18.868 4.871 32.118 1.00 88.94 112 VAL A CA 1
ATOM 871 C C . VAL A 1 112 ? -19.974 5.209 33.127 1.00 88.94 112 VAL A C 1
ATOM 873 O O . VAL A 1 112 ? -21.002 4.545 33.145 1.00 88.94 112 VAL A O 1
ATOM 876 N N . GLN A 1 113 ? -19.784 6.248 33.946 1.00 88.44 113 GLN A N 1
ATOM 877 C CA . GLN A 1 113 ? -20.690 6.622 35.048 1.00 88.44 113 GLN A CA 1
ATOM 878 C C . GLN A 1 113 ? -21.538 7.868 34.741 1.00 88.44 113 GLN A C 1
ATOM 880 O O . GLN A 1 113 ? -22.215 8.394 35.616 1.00 88.44 113 GLN A O 1
ATOM 885 N N . GLY A 1 114 ? -21.499 8.346 33.496 1.00 86.12 114 GLY A N 1
ATOM 886 C CA . GLY A 1 114 ? -22.090 9.620 33.095 1.00 86.12 114 GLY A CA 1
ATOM 887 C C . GLY A 1 114 ? -21.035 10.711 32.938 1.00 86.12 114 GLY A C 1
ATOM 888 O O . GLY A 1 114 ? -19.965 10.684 33.550 1.00 86.12 114 GLY A O 1
ATOM 889 N N . VAL A 1 115 ? -21.294 11.639 32.022 1.00 88.44 115 VAL A N 1
ATOM 890 C CA . VAL A 1 115 ? -20.443 12.818 31.839 1.00 88.44 115 VAL A CA 1
ATOM 891 C C . VAL A 1 115 ? -20.746 13.781 32.982 1.00 88.44 115 VAL A C 1
ATOM 893 O O . VAL A 1 115 ? -21.908 13.950 33.342 1.00 88.44 115 VAL A O 1
ATOM 896 N N . TRP A 1 116 ? -19.714 14.392 33.562 1.00 87.25 116 TRP A N 1
ATOM 897 C CA . TRP A 1 116 ? -19.902 15.402 34.599 1.00 87.25 116 TRP A CA 1
ATOM 898 C C . TRP A 1 116 ? -20.809 16.533 34.090 1.00 87.25 116 TRP A C 1
ATOM 900 O O . TRP A 1 116 ? -20.612 17.043 32.985 1.00 87.25 116 TRP A O 1
ATOM 910 N N . THR A 1 117 ? -21.783 16.932 34.906 1.00 86.50 117 THR A N 1
ATOM 911 C CA . THR A 1 117 ? -22.642 18.097 34.657 1.00 86.50 117 THR A CA 1
ATOM 912 C C . THR A 1 117 ? -22.608 19.023 35.870 1.00 86.50 117 THR A C 1
ATOM 914 O O . THR A 1 117 ? -22.524 18.512 36.983 1.00 86.50 117 THR A O 1
ATOM 917 N N . PRO A 1 118 ? -22.759 20.351 35.719 1.00 88.31 118 PRO A N 1
ATOM 918 C CA . PRO A 1 118 ? -22.783 21.276 36.860 1.00 88.31 118 PRO A CA 1
ATOM 919 C C . PRO A 1 118 ? -23.868 20.969 37.906 1.00 88.31 118 PRO A C 1
ATOM 921 O O . PRO A 1 118 ? -23.691 21.272 39.077 1.00 88.31 118 PRO A O 1
ATOM 924 N N . MET A 1 119 ? -24.970 20.343 37.481 1.00 83.81 119 MET A N 1
ATOM 925 C CA . MET A 1 119 ? -26.083 19.907 38.338 1.00 83.81 119 MET A CA 1
ATOM 926 C C . MET A 1 119 ? -25.869 18.511 38.947 1.00 83.81 119 MET A C 1
ATOM 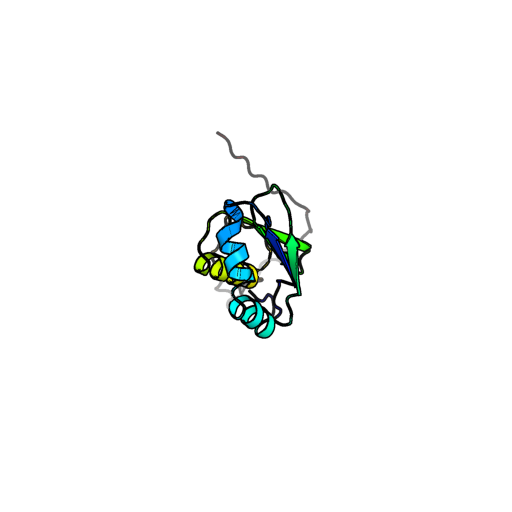928 O O . MET A 1 119 ? -26.776 17.973 39.577 1.00 83.81 119 MET A O 1
ATOM 932 N N . LEU A 1 120 ? -24.712 17.883 38.705 1.00 80.38 120 LEU A N 1
ATOM 933 C CA . LEU A 1 120 ? -24.398 16.565 39.245 1.00 80.38 120 LEU A CA 1
ATOM 934 C C . LEU A 1 120 ? -24.087 16.713 40.735 1.00 80.38 120 LEU A C 1
ATOM 936 O O . LEU A 1 120 ? -22.957 17.024 41.114 1.00 80.38 120 LEU A O 1
ATOM 940 N N . ASP A 1 121 ? -25.097 16.490 41.567 1.00 72.38 121 ASP A N 1
ATOM 941 C CA . ASP A 1 121 ? -24.920 16.427 43.009 1.00 72.38 121 ASP A CA 1
ATOM 942 C C . ASP A 1 121 ? -24.340 15.062 43.409 1.00 72.38 121 ASP A C 1
ATOM 944 O O . ASP A 1 121 ? -25.005 14.027 43.356 1.00 72.38 121 ASP A O 1
ATOM 948 N N . LEU A 1 122 ? -23.063 15.063 43.786 1.00 68.00 122 LEU A N 1
ATOM 949 C CA . LEU A 1 122 ? -22.332 13.885 44.259 1.00 68.00 122 LEU A CA 1
ATOM 950 C C . LEU A 1 122 ? -22.681 13.523 45.716 1.00 68.00 122 LEU A C 1
ATOM 952 O O . LEU A 1 122 ? -22.270 12.462 46.183 1.00 68.00 122 LEU A O 1
ATOM 956 N N . ASN A 1 123 ? -23.434 14.373 46.427 1.00 66.25 123 ASN A N 1
ATOM 957 C CA . ASN A 1 123 ? -23.699 14.240 47.862 1.00 66.25 123 ASN A CA 1
ATOM 958 C C . ASN A 1 123 ? -25.079 13.640 48.201 1.00 66.25 123 ASN A C 1
ATOM 960 O O . ASN A 1 123 ? -25.462 13.609 49.368 1.00 66.25 123 ASN A O 1
ATOM 964 N N . GLY A 1 124 ? -25.810 13.103 47.221 1.00 53.50 124 GLY A N 1
ATOM 965 C CA . GLY A 1 124 ? -27.183 12.600 47.369 1.00 53.50 124 GLY A CA 1
ATOM 966 C C . GLY A 1 124 ? -27.396 11.298 48.168 1.00 53.50 124 GLY A C 1
ATOM 967 O O . GLY A 1 124 ? -28.278 10.520 47.814 1.00 53.50 124 GLY A O 1
ATOM 968 N N . ILE A 1 125 ? -26.649 11.054 49.253 1.00 51.31 125 ILE A N 1
ATOM 969 C CA . ILE A 1 125 ? -27.121 10.233 50.389 1.00 51.31 125 ILE A CA 1
ATOM 970 C C . ILE A 1 125 ? -27.509 11.210 51.508 1.00 51.31 125 ILE A C 1
ATOM 972 O O . ILE A 1 125 ? -26.806 11.376 52.499 1.00 51.31 125 ILE A O 1
ATOM 976 N N . GLY A 1 126 ? -28.618 11.919 51.319 1.00 44.16 126 GLY A N 1
ATOM 977 C CA . GLY A 1 126 ? -29.143 12.874 52.292 1.00 44.16 126 GLY A CA 1
ATOM 978 C C . GLY A 1 126 ? -30.322 13.624 51.692 1.00 44.16 126 GLY A C 1
ATOM 979 O O . GLY A 1 126 ? -30.161 14.321 50.700 1.00 44.16 126 GLY A O 1
ATOM 980 N N . GLY A 1 127 ? -31.519 13.398 52.235 1.00 46.28 127 GLY A N 1
ATOM 981 C CA . GLY A 1 127 ? -32.788 13.820 51.647 1.00 46.28 127 GLY A CA 1
ATOM 982 C C . GLY A 1 127 ? -32.890 15.315 51.336 1.00 46.28 127 GLY A C 1
ATOM 983 O O . GLY A 1 127 ? -32.540 16.164 52.150 1.00 46.28 127 GLY A O 1
ATOM 984 N N . GLY A 1 128 ? -33.448 15.616 50.168 1.00 44.66 128 GLY A N 1
ATOM 985 C CA . GLY A 1 128 ? -33.899 16.946 49.787 1.00 44.66 128 GLY A CA 1
ATOM 986 C C . GLY A 1 128 ? -35.083 16.804 48.842 1.00 44.66 128 GLY A C 1
ATOM 987 O O . GLY A 1 128 ? -34.936 16.323 47.722 1.00 44.66 128 GLY A O 1
ATOM 988 N N . GLU A 1 129 ? -36.269 17.159 49.323 1.00 47.16 129 GLU A N 1
ATOM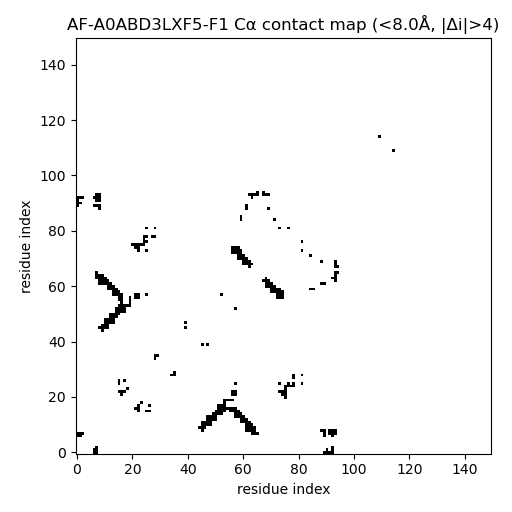 989 C CA . GLU A 1 129 ? -37.494 17.233 48.533 1.00 47.16 129 GLU A CA 1
ATOM 990 C C . GLU A 1 129 ? -37.312 18.271 47.413 1.00 47.16 129 GLU A C 1
ATOM 992 O O . GLU A 1 129 ? -37.053 19.443 47.678 1.00 47.16 129 GLU A O 1
ATOM 997 N N . GLY A 1 130 ? -37.417 17.852 46.150 1.00 44.31 130 GLY A N 1
ATOM 998 C CA . GLY A 1 130 ? -37.207 18.751 45.017 1.00 44.31 130 GLY A CA 1
ATOM 999 C C . GLY A 1 130 ? -37.554 18.111 43.679 1.00 44.31 130 GLY A C 1
ATOM 1000 O O . GLY A 1 130 ? -36.705 17.499 43.048 1.00 44.31 130 GLY A O 1
ATOM 1001 N N . GLY A 1 131 ? -38.826 18.257 43.297 1.00 40.06 131 GLY A N 1
ATOM 1002 C CA . GLY A 1 131 ? -39.440 18.115 41.969 1.00 40.06 131 GLY A CA 1
ATOM 1003 C C . GLY A 1 131 ? -38.721 17.328 40.865 1.00 40.06 131 GLY A C 1
ATOM 1004 O O . GLY A 1 131 ? -37.699 17.742 40.327 1.00 40.06 131 GLY A O 1
ATOM 1005 N N . SER A 1 132 ? -39.382 16.269 40.394 1.00 39.56 132 SER A N 1
ATOM 1006 C CA . SER A 1 132 ? -39.106 15.610 39.118 1.00 39.56 132 SER A CA 1
ATOM 1007 C C . SER A 1 132 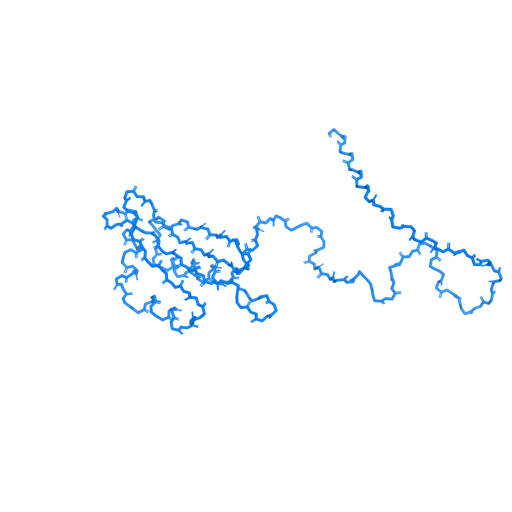? -39.176 16.605 37.948 1.00 39.56 132 SER A C 1
ATOM 1009 O O . SER A 1 132 ? -40.269 16.972 37.513 1.00 39.56 132 SER A O 1
ATOM 1011 N N . VAL A 1 133 ? -38.031 17.012 37.399 1.00 44.97 133 VAL A N 1
ATOM 1012 C CA . VAL A 1 133 ? -37.982 17.642 36.072 1.00 44.97 133 VAL A CA 1
ATOM 1013 C C . VAL A 1 133 ? -37.852 16.521 35.048 1.00 44.97 133 VAL A C 1
ATOM 1015 O O . VAL A 1 133 ? -36.823 15.854 34.946 1.00 44.97 133 VAL A O 1
ATOM 1018 N N . ALA A 1 134 ? -38.939 16.268 34.325 1.00 40.62 134 ALA A N 1
ATOM 1019 C CA . ALA A 1 134 ? -38.962 15.319 33.227 1.00 40.62 134 ALA A CA 1
ATOM 1020 C C . ALA A 1 134 ? -38.047 15.823 32.103 1.00 40.62 134 ALA A C 1
ATOM 1022 O O . ALA A 1 134 ? -38.337 16.830 31.460 1.00 40.62 134 ALA A O 1
ATOM 1023 N N . ASN A 1 135 ? -36.951 15.109 31.845 1.00 39.81 135 ASN A N 1
ATOM 1024 C CA . ASN A 1 135 ? -36.137 15.337 30.657 1.00 39.81 135 ASN A CA 1
ATOM 1025 C C . ASN A 1 135 ? -36.862 14.740 29.444 1.00 39.81 135 ASN A C 1
ATOM 1027 O O . ASN A 1 135 ? -36.611 13.600 29.052 1.00 39.81 135 ASN A O 1
ATOM 1031 N N . ASN A 1 136 ? -37.766 15.517 28.845 1.00 36.97 136 ASN A N 1
ATOM 1032 C CA . ASN A 1 136 ? -38.142 15.311 27.452 1.00 36.97 136 ASN A CA 1
ATOM 1033 C C . ASN A 1 136 ? -36.911 15.625 26.597 1.00 36.97 136 ASN A C 1
ATOM 1035 O O . ASN A 1 136 ? -36.644 16.776 26.265 1.00 36.97 136 ASN A O 1
ATOM 1039 N N . VAL A 1 137 ? -36.133 14.596 26.262 1.00 41.75 137 VAL A N 1
ATOM 1040 C CA . VAL A 1 137 ? -35.148 14.694 25.184 1.00 41.75 137 VAL A CA 1
ATOM 1041 C C . VAL A 1 137 ? -35.931 14.606 23.879 1.00 41.75 137 VAL A C 1
ATOM 1043 O O . VAL A 1 137 ? -36.074 13.533 23.286 1.00 41.75 137 VAL A O 1
ATOM 1046 N N . GLU A 1 138 ? -36.485 15.737 23.445 1.00 33.94 138 GLU A N 1
ATOM 1047 C CA . GLU A 1 138 ? -36.859 15.885 22.047 1.00 33.94 138 GLU A CA 1
ATOM 1048 C C . GLU A 1 138 ? -35.598 15.671 21.209 1.00 33.94 138 GLU A C 1
ATOM 1050 O O . GLU A 1 138 ? -34.548 16.280 21.426 1.00 33.94 138 GLU A O 1
ATOM 1055 N N . LYS A 1 139 ? -35.688 14.735 20.261 1.00 44.53 139 LYS A N 1
ATOM 1056 C CA . LYS A 1 139 ? -34.690 14.571 19.208 1.00 44.53 139 LYS A CA 1
ATOM 1057 C C . LYS A 1 139 ? -34.789 15.774 18.274 1.00 44.53 139 LYS A C 1
ATOM 1059 O O . LYS A 1 139 ? -35.315 15.647 17.169 1.00 44.53 139 LYS A O 1
ATOM 1064 N N . GLU A 1 140 ? -34.284 16.926 18.692 1.00 34.00 140 GLU A N 1
ATOM 1065 C CA . GLU A 1 140 ? -34.089 18.026 17.764 1.00 34.00 140 GLU A CA 1
ATOM 1066 C C . GLU A 1 140 ? -32.882 17.733 16.877 1.00 34.00 140 GLU A C 1
ATOM 1068 O O . GLU A 1 140 ? -31.738 17.532 17.296 1.00 34.00 140 GLU A O 1
ATOM 1073 N N . LYS A 1 141 ? -33.207 17.625 15.593 1.00 39.69 141 LYS A N 1
ATOM 1074 C CA . LYS A 1 141 ? -32.271 17.593 14.488 1.00 39.69 141 LYS A CA 1
ATOM 1075 C C . LYS A 1 141 ? -31.418 18.858 14.545 1.00 39.69 141 LYS A C 1
ATOM 1077 O O . LYS A 1 141 ? -31.953 19.949 14.470 1.00 39.69 141 LYS A O 1
ATOM 1082 N N . GLY A 1 142 ? -30.105 18.651 14.574 1.00 47.34 142 GLY A N 1
ATOM 1083 C CA . GLY A 1 142 ? -29.089 19.478 13.931 1.00 47.34 142 GLY A CA 1
ATOM 1084 C C . GLY A 1 142 ? -29.180 20.993 14.098 1.00 47.34 142 GLY A C 1
ATOM 1085 O O . GLY A 1 142 ? -29.915 21.648 13.375 1.00 47.34 142 GLY A O 1
ATOM 1086 N N . TYR A 1 143 ? -28.237 21.548 14.853 1.00 32.06 143 TYR A N 1
ATOM 1087 C CA . TYR A 1 143 ? -27.589 22.792 14.451 1.00 32.06 143 TYR A CA 1
ATOM 1088 C C . TYR A 1 143 ? -26.173 22.840 15.041 1.00 32.06 143 TYR A C 1
ATOM 1090 O O . TYR A 1 143 ? -25.987 22.945 16.249 1.00 32.06 143 TYR A O 1
ATOM 1098 N N . PHE A 1 144 ? -25.164 22.688 14.181 1.00 37.81 144 PHE A N 1
ATOM 1099 C CA . PHE A 1 144 ? -23.806 23.141 14.471 1.00 37.81 144 PHE A CA 1
ATOM 1100 C C . PHE A 1 144 ? -23.706 24.541 13.878 1.00 37.81 144 PHE A C 1
ATOM 1102 O O . PHE A 1 144 ? -23.517 24.670 12.670 1.00 37.81 144 PHE A O 1
ATOM 1109 N N . ASP A 1 145 ? -23.851 25.568 14.711 1.00 31.17 145 ASP A N 1
ATOM 1110 C CA . ASP A 1 145 ? -23.427 26.910 14.333 1.00 31.17 145 ASP A CA 1
ATOM 1111 C C . ASP A 1 145 ? -21.948 27.052 14.705 1.00 31.17 145 ASP A C 1
ATOM 1113 O O . ASP A 1 145 ? -21.565 26.946 15.871 1.00 31.17 145 ASP A O 1
ATOM 1117 N N . MET A 1 146 ? -21.098 27.214 13.694 1.00 38.53 146 MET A N 1
ATOM 1118 C CA . MET A 1 146 ? -19.698 27.583 13.869 1.00 38.53 146 MET A CA 1
ATOM 1119 C C . MET A 1 146 ? -19.467 28.847 13.055 1.00 38.53 146 MET A C 1
ATOM 1121 O O . MET A 1 146 ? -19.026 28.803 11.907 1.00 38.53 146 MET A O 1
ATOM 1125 N N . THR A 1 147 ? -19.792 29.986 13.657 1.00 36.38 147 THR A N 1
ATOM 1126 C CA . THR A 1 147 ? -19.382 31.293 13.157 1.00 36.38 147 THR A CA 1
ATOM 1127 C C . THR A 1 147 ? -17.892 31.462 13.459 1.00 36.38 147 THR A C 1
ATOM 1129 O O . THR A 1 147 ? -17.495 31.672 14.602 1.00 36.38 147 THR A O 1
ATOM 1132 N N . VAL A 1 148 ? -17.049 31.345 12.431 1.00 41.09 148 VAL A N 1
ATOM 1133 C CA . VAL A 1 148 ? -15.698 31.921 12.452 1.00 41.09 148 VAL A CA 1
ATOM 1134 C C . VAL A 1 148 ? -15.839 33.326 11.883 1.00 41.09 148 VAL A C 1
ATOM 1136 O O . VAL A 1 148 ? -16.094 33.488 10.691 1.00 41.09 148 VAL A O 1
ATOM 1139 N N . VAL A 1 149 ? -15.741 34.333 12.747 1.00 40.50 149 VAL A N 1
ATOM 1140 C CA . VAL A 1 149 ? -15.649 35.736 12.336 1.00 40.50 149 VAL A CA 1
ATOM 1141 C C . VAL A 1 149 ? -14.170 36.108 12.295 1.00 40.50 149 VAL A C 1
ATOM 1143 O O . VAL A 1 149 ? -13.522 36.057 13.336 1.00 40.50 149 VAL A O 1
ATOM 1146 N N . GLY A 1 150 ? -13.698 36.505 11.107 1.00 41.22 150 GLY A N 1
ATOM 1147 C CA . GLY A 1 150 ? -12.472 37.290 10.890 1.00 41.22 150 GLY A CA 1
ATOM 1148 C C . GLY A 1 150 ? -11.172 36.508 10.846 1.00 41.22 150 GLY A C 1
ATOM 1149 O O . GLY A 1 150 ? -10.581 36.316 11.926 1.00 41.22 150 GLY A O 1
#

Secondary structure (DSSP, 8-state):
-EETTEE-EEEEEEEE-SS-GGGHHHHHHHHSHHHHHHHHHH-TTSEEEEEE-TTS--EEEEEETTS-EEEEE-TT--HHHHHHHHHHHHH-------PPPS-SS--S-S-SS----TT--TT-SS------------------------

Mean predicted aligned error: 11.93 Å

pLDDT: mean 82.11, std 20.14, range [31.17, 97.38]

Radius of gyration: 26.5 Å; Cα contacts (8 Å, |Δi|>4): 180; chains: 1; bounding box: 54×54×75 Å

Sequence (150 aa):
MATRGTPQLRKLYIRYCEHGGSSSPIRSYLSSSPHLLDFATSHPHITIIVKPRNGHHPYIEGNYVTGTSKQICVKNVEQKRIKEVLEMLRNTSGRKIVRLGGLAVRGDGVSVQGVWTPMLDLNGIGGGEGGSVANNVEKEKGYFDMTVVG

Organism: NCBI:txid259834

Foldseek 3Di:
DADVNHFWWAEKEKEAAPPDPQRVQVVVLVVVPPPVVVVCVVCVRYHYHYDYDHPDFIWMKTQTPVRAIDIDTRGPHHSVVVSVVSVVSRVDNRDDDDPDDDDPDDDPDPDDVDDDDPPPDPPPPPDDDDDDDDPPPDPDDDDDDDDDDD

InterPro domains:
  IPR007741 Ribosomal protein/NADH dehydrogenase domain [PF05047] (35-76)
  IPR007741 Ribosomal protein/NADH dehydrogenase domain [SM00916] (18-93)
  IPR036249 Thioredoxin-like superfamily [SSF52833] (8-94)
  IPR039927 Large ribosomal subunit protein mL43 [PTHR21396] (1-124)

Nearest PDB structures (foldseek):
  7nql-assembly1_Bg  TM=9.319E-01  e=2.410E-10  Sus scrofa
  7pkt-assembly1_F  TM=8.354E-01  e=4.121E-11  Chlamydomonas reinhardtii
  6z1p-assembly1_AJ  TM=7.696E-01  e=1.545E-11  Tetrahymena thermophila SB210
  7odr-assembly1_b  TM=8.783E-01  e=1.524E-10  Homo sapiens
  7aoi-assembly1_Ag  TM=7.365E-01  e=1.220E-08  Trypanosoma brucei